Protein AF-N8QUY5-F1 (afdb_monomer)

Structure (mmCIF, N/CA/C/O backbone):
data_AF-N8QUY5-F1
#
_entry.id   AF-N8QUY5-F1
#
loop_
_atom_site.group_PDB
_atom_site.id
_atom_site.type_symbol
_atom_site.label_atom_id
_atom_site.label_alt_id
_atom_site.label_comp_id
_atom_site.label_asym_id
_atom_site.label_entity_id
_atom_site.label_seq_id
_atom_site.pdbx_PDB_ins_code
_atom_site.Cartn_x
_atom_site.Cartn_y
_atom_site.Cartn_z
_atom_site.occupancy
_atom_site.B_iso_or_equiv
_atom_site.auth_seq_id
_atom_site.auth_comp_id
_atom_site.auth_asym_id
_atom_site.auth_atom_id
_atom_site.pdbx_PDB_model_num
ATOM 1 N N . MET A 1 1 ? 2.837 -2.182 -25.895 1.00 78.19 1 MET A N 1
ATOM 2 C CA . MET A 1 1 ? 3.104 -3.100 -27.016 1.00 78.19 1 MET A CA 1
ATOM 3 C C . MET A 1 1 ? 3.133 -2.270 -28.277 1.00 78.19 1 MET A C 1
ATOM 5 O O . MET A 1 1 ? 2.189 -1.523 -28.496 1.00 78.19 1 MET A O 1
ATOM 9 N N . ILE A 1 2 ? 4.209 -2.330 -29.050 1.00 87.12 2 ILE A N 1
ATOM 10 C CA . ILE A 1 2 ? 4.261 -1.746 -30.395 1.00 87.12 2 ILE A CA 1
ATOM 11 C C . ILE A 1 2 ? 4.618 -2.907 -31.314 1.00 87.12 2 ILE A C 1
ATOM 13 O O . ILE A 1 2 ? 5.603 -3.586 -31.045 1.00 87.12 2 ILE A O 1
ATOM 17 N N . HIS A 1 3 ? 3.791 -3.179 -32.325 1.00 91.75 3 HIS A N 1
ATOM 18 C CA . HIS A 1 3 ? 3.930 -4.371 -33.178 1.00 91.75 3 HIS A CA 1
ATOM 19 C C . HIS A 1 3 ? 4.074 -5.673 -32.368 1.00 91.75 3 HIS A C 1
ATOM 21 O O . HIS A 1 3 ? 4.999 -6.448 -32.588 1.00 91.75 3 HIS A O 1
ATOM 27 N N . ASP A 1 4 ? 3.217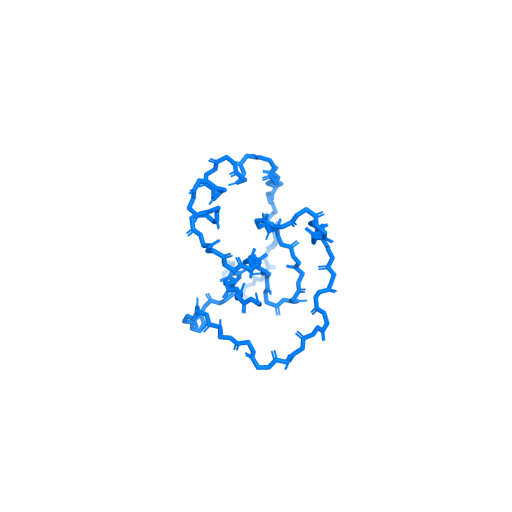 -5.860 -31.358 1.00 89.69 4 ASP A N 1
ATOM 28 C CA . ASP A 1 4 ? 3.232 -7.025 -30.457 1.00 89.69 4 ASP A CA 1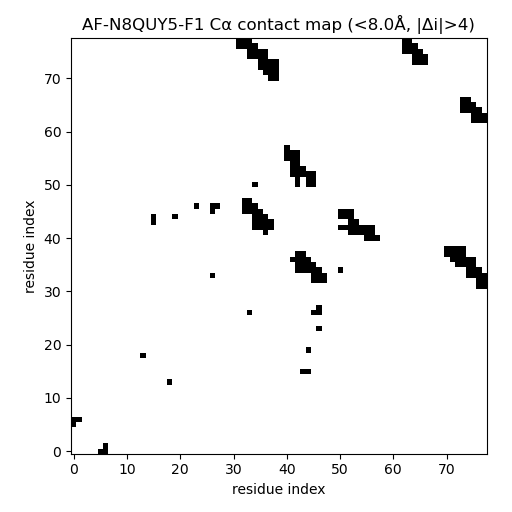
ATOM 29 C C . ASP A 1 4 ? 4.555 -7.276 -29.716 1.00 89.69 4 ASP A C 1
ATOM 31 O O . ASP A 1 4 ? 4.743 -8.314 -29.084 1.00 89.69 4 ASP A O 1
ATOM 35 N N . GLN A 1 5 ? 5.446 -6.284 -29.688 1.00 91.88 5 GLN A N 1
ATOM 36 C CA . GLN A 1 5 ? 6.652 -6.318 -28.878 1.00 91.88 5 GLN A CA 1
ATOM 37 C C . GLN A 1 5 ? 6.467 -5.518 -27.592 1.00 91.88 5 GLN A C 1
ATOM 39 O O . GLN A 1 5 ? 5.964 -4.384 -27.574 1.00 91.88 5 GLN A O 1
ATOM 44 N N . PHE A 1 6 ? 6.888 -6.136 -26.491 1.00 93.19 6 PHE A N 1
ATOM 45 C CA . PHE A 1 6 ? 7.033 -5.469 -25.210 1.00 93.19 6 PHE A CA 1
ATOM 46 C C . PHE A 1 6 ? 8.209 -4.497 -25.291 1.00 93.19 6 PHE A C 1
ATOM 48 O O . PHE A 1 6 ? 9.343 -4.905 -25.523 1.00 93.19 6 PHE A O 1
ATOM 55 N N . ILE A 1 7 ? 7.924 -3.210 -25.105 1.00 93.06 7 ILE A N 1
ATOM 56 C CA . ILE A 1 7 ? 8.918 -2.136 -25.243 1.00 93.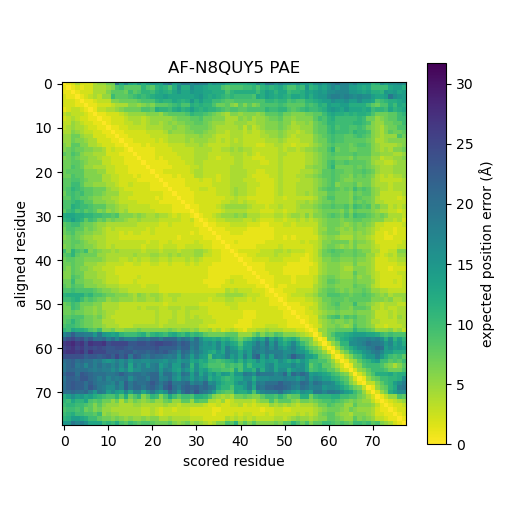06 7 ILE A CA 1
ATOM 57 C C . ILE A 1 7 ? 9.309 -1.497 -23.906 1.00 93.06 7 ILE A C 1
ATOM 59 O O . ILE A 1 7 ? 10.195 -0.649 -23.877 1.00 93.06 7 ILE A O 1
ATOM 63 N N . GLY A 1 8 ? 8.654 -1.870 -22.801 1.00 93.00 8 GLY A N 1
ATOM 64 C CA . GLY A 1 8 ? 8.973 -1.331 -21.482 1.00 93.00 8 GLY A CA 1
ATOM 65 C C . GLY A 1 8 ? 7.806 -1.309 -20.499 1.00 93.00 8 GLY A C 1
ATOM 66 O O . GLY A 1 8 ? 6.666 -1.635 -20.833 1.00 93.00 8 GLY A O 1
ATOM 67 N N . VAL A 1 9 ? 8.129 -0.899 -19.271 1.00 92.25 9 VAL A N 1
ATOM 68 C CA . VAL A 1 9 ? 7.194 -0.679 -18.159 1.00 92.25 9 VAL A CA 1
ATOM 69 C C . VAL A 1 9 ? 7.176 0.806 -17.825 1.00 92.25 9 VAL A C 1
ATOM 71 O O . VAL A 1 9 ? 8.221 1.452 -17.820 1.00 92.25 9 VAL A O 1
ATOM 74 N N . ILE A 1 10 ? 5.999 1.327 -17.491 1.00 91.62 10 ILE A N 1
ATOM 75 C CA . ILE A 1 10 ? 5.865 2.617 -16.816 1.00 91.62 10 ILE A CA 1
ATOM 76 C C . ILE A 1 10 ? 5.487 2.325 -15.368 1.00 91.62 10 ILE A C 1
ATOM 78 O O . ILE A 1 10 ? 4.551 1.569 -15.110 1.00 91.62 10 ILE A O 1
ATOM 82 N N . ALA A 1 11 ? 6.218 2.924 -14.435 1.00 91.81 11 ALA A N 1
ATOM 83 C CA . ALA A 1 11 ? 5.894 2.908 -13.018 1.00 91.81 11 ALA A CA 1
ATOM 84 C C . ALA A 1 11 ? 5.578 4.334 -12.558 1.00 91.81 11 ALA A C 1
ATOM 86 O O . ALA A 1 11 ? 6.083 5.307 -13.119 1.00 91.81 11 ALA A O 1
ATOM 87 N N . THR A 1 12 ? 4.731 4.455 -11.541 1.00 91.81 12 THR A N 1
ATOM 88 C CA . THR A 1 12 ? 4.450 5.726 -10.879 1.00 91.81 12 THR A CA 1
ATOM 89 C C . THR A 1 12 ? 4.437 5.506 -9.378 1.00 91.81 12 THR A C 1
ATOM 91 O O . THR A 1 12 ? 3.812 4.563 -8.887 1.00 91.81 12 THR A O 1
ATOM 94 N N . ASP A 1 13 ? 5.146 6.368 -8.659 1.00 90.75 13 ASP A N 1
ATOM 95 C CA . ASP A 1 13 ? 5.138 6.346 -7.208 1.00 90.75 13 ASP A CA 1
ATOM 96 C C . ASP A 1 13 ? 3.873 7.032 -6.699 1.00 90.75 13 ASP A C 1
ATOM 98 O O . ASP A 1 13 ? 3.585 8.186 -7.022 1.00 90.75 13 ASP A O 1
ATOM 102 N N . ILE A 1 14 ? 3.113 6.316 -5.873 1.00 87.75 14 ILE A N 1
ATOM 103 C CA . ILE A 1 14 ? 1.912 6.839 -5.225 1.00 87.75 14 ILE A CA 1
ATOM 104 C C . ILE A 1 14 ? 2.190 6.957 -3.735 1.00 87.75 14 ILE A C 1
ATOM 106 O O . ILE A 1 14 ? 2.467 5.972 -3.050 1.00 87.75 14 ILE A O 1
ATOM 110 N N . LEU A 1 15 ? 2.059 8.174 -3.211 1.00 90.44 15 LEU A N 1
ATOM 111 C CA . LEU A 1 15 ? 2.163 8.401 -1.780 1.00 90.44 15 LEU A CA 1
ATOM 112 C C . LEU A 1 15 ? 0.916 7.855 -1.073 1.00 90.44 15 LEU A C 1
ATOM 114 O O . LEU A 1 15 ? -0.194 8.352 -1.272 1.00 90.44 15 LEU A O 1
ATOM 118 N N . VAL A 1 16 ? 1.109 6.873 -0.193 1.00 84.06 16 VAL A N 1
ATOM 119 C CA . VAL A 1 16 ? 0.013 6.230 0.553 1.00 84.06 16 VAL A CA 1
ATOM 120 C C . VAL A 1 16 ? -0.800 7.252 1.348 1.00 84.06 16 VAL A C 1
ATOM 122 O O . VAL A 1 16 ? -2.023 7.200 1.330 1.00 84.06 16 VAL A O 1
ATOM 125 N N . SER A 1 17 ? -0.159 8.252 1.957 1.00 87.81 17 SER A N 1
ATOM 126 C CA . SER A 1 17 ? -0.875 9.282 2.722 1.00 87.81 17 SER A CA 1
ATOM 127 C C . SER A 1 17 ? -1.793 10.159 1.858 1.00 87.81 17 SER A C 1
ATOM 129 O O . SER A 1 17 ? -2.805 10.662 2.347 1.00 87.81 17 SER A O 1
ATOM 131 N N . ALA A 1 18 ? -1.488 10.338 0.567 1.00 90.69 18 ALA A N 1
ATOM 132 C CA . ALA A 1 18 ? -2.383 11.028 -0.363 1.00 90.69 18 ALA A CA 1
ATOM 133 C C . ALA A 1 18 ? -3.617 10.171 -0.672 1.00 90.69 18 ALA A C 1
ATOM 135 O O . ALA A 1 18 ? -4.738 10.679 -0.685 1.00 90.69 18 ALA A O 1
ATOM 136 N N . LEU A 1 19 ? -3.417 8.863 -0.844 1.00 88.56 19 LEU A N 1
ATOM 137 C CA . LEU A 1 19 ? -4.500 7.906 -1.033 1.00 88.56 19 LEU A CA 1
ATOM 138 C C . LEU A 1 19 ? -5.388 7.810 0.220 1.00 88.56 19 LEU A C 1
ATOM 140 O O . LEU A 1 19 ? -6.612 7.819 0.118 1.00 88.56 19 LEU A O 1
ATOM 144 N N . GLU A 1 20 ? -4.794 7.801 1.412 1.00 88.75 20 GLU A N 1
ATOM 145 C CA . GLU A 1 20 ? -5.523 7.769 2.682 1.00 88.75 20 GLU A CA 1
ATOM 146 C C . GLU A 1 20 ? -6.440 8.976 2.862 1.00 88.75 20 GLU A C 1
ATOM 148 O O . GLU A 1 20 ? -7.574 8.807 3.297 1.00 88.75 20 GLU A O 1
ATOM 153 N N . LYS A 1 21 ? -6.025 10.183 2.461 1.00 91.00 21 LYS A N 1
ATOM 154 C CA . LYS A 1 21 ? -6.9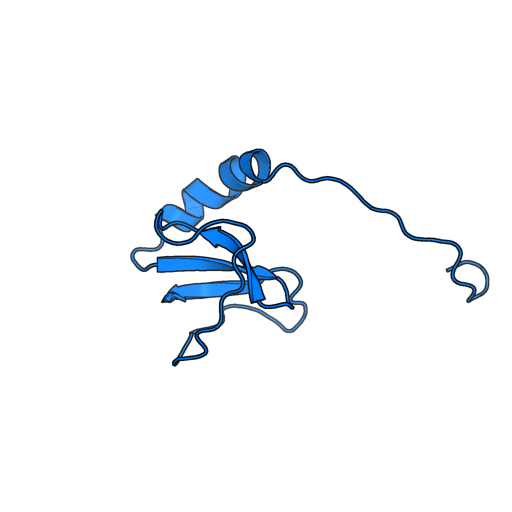11 11.362 2.507 1.00 91.00 21 LYS A CA 1
ATOM 155 C C . LYS A 1 21 ? -8.216 11.148 1.731 1.00 91.00 21 LYS A C 1
ATOM 157 O O . LYS A 1 21 ? -9.254 11.656 2.147 1.00 91.00 21 LYS A O 1
ATOM 162 N N . LEU A 1 22 ? -8.168 10.388 0.635 1.00 90.56 22 LEU A N 1
ATOM 163 C CA . LEU A 1 22 ? -9.330 10.069 -0.196 1.00 90.56 22 LEU A CA 1
ATOM 164 C C . LEU A 1 22 ? -10.134 8.885 0.362 1.00 90.56 22 LEU A C 1
ATOM 166 O O . LEU A 1 22 ? -11.362 8.934 0.405 1.00 90.56 22 LEU A O 1
ATOM 170 N N . LEU A 1 23 ? -9.451 7.820 0.790 1.00 89.56 23 LEU A N 1
ATOM 171 C CA . LEU A 1 23 ? -10.088 6.555 1.170 1.00 89.56 23 LEU A CA 1
ATOM 172 C C . LEU A 1 23 ? -10.565 6.533 2.626 1.00 89.56 23 LEU A C 1
ATOM 174 O O . LEU A 1 23 ? -11.642 6.013 2.921 1.00 89.56 23 LEU A O 1
ATOM 178 N N . MET A 1 24 ? -9.792 7.114 3.542 1.00 91.00 24 MET A N 1
ATOM 179 C CA . MET A 1 24 ? -10.003 7.014 4.986 1.00 91.00 24 MET A CA 1
ATOM 180 C C . MET A 1 24 ? -11.356 7.568 5.464 1.00 91.00 24 MET A C 1
ATOM 182 O O . MET A 1 24 ? -11.955 6.933 6.331 1.00 91.00 24 MET A O 1
ATOM 186 N N . PRO A 1 25 ? -11.916 8.667 4.908 1.00 91.50 25 PRO A N 1
ATOM 187 C CA . PRO A 1 25 ? -13.251 9.130 5.295 1.00 91.50 25 PRO A CA 1
ATOM 188 C C . PRO A 1 25 ? -14.346 8.084 5.062 1.00 91.50 25 PRO A C 1
ATOM 190 O O . PRO A 1 25 ? -15.302 8.010 5.828 1.00 91.50 25 PRO A O 1
ATOM 193 N N . LYS A 1 26 ? -14.222 7.265 4.009 1.00 90.31 26 LYS A N 1
ATOM 194 C CA . LYS A 1 26 ? -15.167 6.179 3.715 1.00 90.31 26 LYS A CA 1
ATOM 195 C C . LYS A 1 26 ? -14.810 4.905 4.471 1.00 90.31 26 LYS A C 1
ATOM 197 O O . LYS A 1 26 ? -15.702 4.274 5.027 1.00 90.31 26 LYS A O 1
ATOM 202 N N . LEU A 1 27 ? -13.525 4.568 4.548 1.00 90.44 27 LEU A N 1
ATOM 203 C CA . LEU A 1 27 ? -13.043 3.363 5.223 1.00 90.44 27 LEU A CA 1
ATOM 204 C C . LEU A 1 27 ? -13.326 3.396 6.736 1.00 90.44 27 LEU A C 1
ATOM 206 O O . LEU A 1 27 ? -13.720 2.385 7.308 1.00 90.44 27 LEU A O 1
ATOM 210 N N . LYS A 1 28 ? -13.228 4.570 7.377 1.00 90.50 28 LYS A N 1
ATOM 211 C CA . LYS A 1 28 ? -13.589 4.767 8.795 1.00 90.50 28 LYS A CA 1
ATOM 212 C C . LYS A 1 28 ? -15.086 4.647 9.088 1.00 90.50 28 LYS A C 1
ATOM 214 O O . LYS A 1 28 ? -15.447 4.433 10.238 1.00 90.50 28 LYS A O 1
ATOM 219 N N . ASN A 1 29 ? -15.956 4.772 8.083 1.00 91.62 29 ASN A N 1
ATOM 220 C CA . ASN A 1 29 ? -17.392 4.543 8.277 1.00 91.62 29 ASN A CA 1
ATOM 221 C C . ASN A 1 29 ? -17.740 3.048 8.361 1.00 91.62 29 ASN A C 1
ATOM 223 O O . ASN A 1 29 ? -18.851 2.703 8.765 1.00 91.62 29 ASN A O 1
ATOM 227 N N . ILE A 1 30 ? -16.814 2.158 7.989 1.00 90.56 30 ILE A N 1
ATOM 228 C CA . ILE A 1 30 ? -16.970 0.717 8.181 1.00 90.56 30 ILE A CA 1
ATOM 229 C C . ILE A 1 30 ? -16.683 0.415 9.652 1.00 90.56 30 ILE A C 1
ATOM 231 O O . ILE A 1 30 ? -15.594 0.693 10.145 1.00 90.56 30 ILE A O 1
ATOM 235 N N . LYS A 1 31 ? -17.683 -0.124 10.359 1.00 88.69 31 LYS A N 1
ATOM 236 C CA . LYS A 1 31 ? -17.607 -0.369 11.811 1.00 88.69 31 LYS A CA 1
ATOM 237 C C . LYS A 1 31 ? -16.669 -1.521 12.185 1.00 88.69 31 LYS A C 1
ATOM 239 O O . LYS A 1 31 ? -16.194 -1.567 13.313 1.00 88.69 31 LYS A O 1
ATOM 244 N N . GLN A 1 32 ? -16.461 -2.462 11.267 1.00 89.50 32 GLN A N 1
ATOM 245 C CA . GLN A 1 32 ? -15.529 -3.579 11.417 1.00 89.50 32 GLN A CA 1
ATOM 246 C C . GLN A 1 32 ? -14.128 -3.193 10.926 1.00 89.50 32 GLN A C 1
ATOM 248 O O . GLN A 1 32 ? -13.947 -2.143 10.297 1.00 89.50 32 GLN A O 1
ATOM 253 N N . LYS A 1 33 ? -13.137 -4.057 11.168 1.00 90.06 33 LYS A N 1
ATOM 254 C CA . LYS A 1 33 ? -11.789 -3.833 10.647 1.00 90.06 33 LYS A CA 1
ATOM 255 C C . LYS A 1 33 ? -11.829 -4.007 9.139 1.00 90.06 33 LYS A C 1
ATOM 257 O O . LYS A 1 33 ? -12.236 -5.046 8.637 1.00 90.06 33 LYS A O 1
ATOM 262 N N . ALA A 1 34 ? -11.438 -2.976 8.411 1.00 91.12 34 AL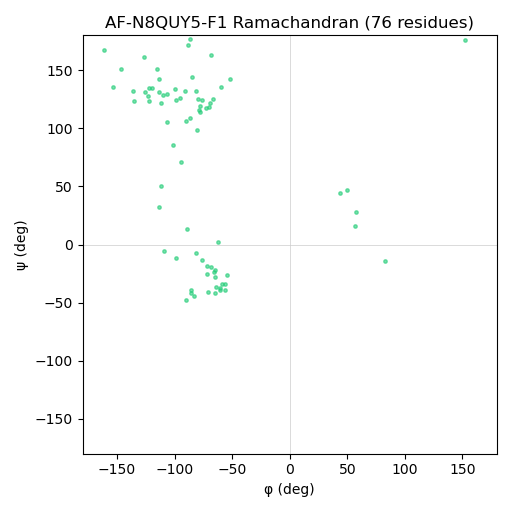A A N 1
ATOM 263 C CA . ALA A 1 34 ? -11.504 -2.943 6.965 1.00 91.12 34 ALA A CA 1
ATOM 264 C C . ALA A 1 34 ? -10.122 -2.663 6.391 1.00 91.12 34 ALA A C 1
ATOM 266 O O . ALA A 1 34 ? -9.459 -1.690 6.757 1.00 91.12 34 ALA A O 1
ATOM 267 N N . VAL A 1 35 ? -9.717 -3.518 5.463 1.00 91.25 35 VAL A N 1
ATOM 268 C CA . VAL A 1 35 ? -8.391 -3.527 4.864 1.00 91.25 35 VAL A CA 1
ATOM 269 C C . VAL A 1 35 ? -8.542 -3.457 3.357 1.00 91.25 35 VAL A C 1
ATOM 271 O O . VAL A 1 35 ? -9.302 -4.217 2.758 1.00 91.25 35 VAL A O 1
ATOM 274 N N . ILE A 1 36 ? -7.800 -2.546 2.738 1.00 91.06 36 ILE A N 1
ATOM 275 C CA . ILE A 1 36 ? -7.654 -2.498 1.287 1.00 91.06 36 ILE A CA 1
ATOM 276 C C . ILE A 1 36 ? -6.342 -3.184 0.939 1.00 91.06 36 ILE A C 1
ATOM 278 O O . ILE A 1 36 ? -5.290 -2.804 1.456 1.00 91.06 36 ILE A O 1
ATOM 282 N N . MET A 1 37 ? -6.397 -4.188 0.071 1.00 89.81 37 MET A N 1
ATOM 283 C CA . MET A 1 37 ? -5.251 -5.003 -0.326 1.00 89.81 37 MET A CA 1
ATOM 284 C C . MET A 1 37 ? -5.090 -5.055 -1.840 1.00 89.81 37 MET A C 1
ATOM 286 O O . MET A 1 37 ? -6.041 -4.790 -2.570 1.00 89.81 37 MET A O 1
ATOM 290 N N . ASN A 1 38 ? -3.901 -5.422 -2.313 1.00 88.12 38 ASN A N 1
ATOM 291 C CA . ASN A 1 38 ? -3.706 -5.811 -3.708 1.00 88.12 38 ASN A CA 1
ATOM 292 C C . ASN A 1 38 ? -3.984 -7.311 -3.934 1.00 88.12 38 ASN A C 1
ATOM 294 O O . ASN A 1 38 ? -4.232 -8.068 -2.993 1.00 88.12 38 ASN A O 1
ATOM 298 N N . ASP A 1 39 ? -3.885 -7.738 -5.191 1.00 85.69 39 ASP A N 1
ATOM 299 C CA . ASP A 1 39 ? -3.978 -9.138 -5.633 1.00 85.69 39 ASP A CA 1
ATOM 300 C C . ASP A 1 39 ? -2.999 -10.094 -4.924 1.00 85.69 39 ASP A C 1
ATOM 302 O O . ASP A 1 39 ? -3.273 -11.281 -4.763 1.00 85.69 39 ASP A O 1
ATOM 306 N N . SER A 1 40 ? -1.879 -9.563 -4.442 1.00 87.44 40 SER A N 1
ATOM 307 C CA . SER A 1 40 ? -0.833 -10.279 -3.715 1.00 87.44 40 SER A CA 1
ATOM 308 C C . SER A 1 40 ? -1.065 -10.303 -2.196 1.00 87.44 40 SER A C 1
ATOM 310 O O . SER A 1 40 ? -0.142 -10.608 -1.437 1.00 87.44 40 SER A O 1
ATOM 312 N N . SER A 1 41 ? -2.268 -9.939 -1.734 1.00 87.94 41 SER A N 1
ATOM 313 C CA . SER A 1 41 ? -2.654 -9.866 -0.314 1.00 87.94 41 SER A CA 1
ATOM 314 C C . SER A 1 41 ? -1.770 -8.937 0.530 1.00 87.94 41 SER A C 1
ATOM 316 O O . SER A 1 41 ? -1.596 -9.139 1.734 1.00 87.94 41 SER A O 1
ATOM 318 N N . ARG A 1 42 ? -1.179 -7.907 -0.084 1.00 90.62 42 ARG A N 1
ATOM 319 C CA . ARG A 1 42 ? -0.459 -6.853 0.638 1.00 90.62 42 ARG A CA 1
ATOM 320 C C . ARG A 1 42 ? -1.402 -5.720 0.983 1.00 90.62 42 ARG A C 1
ATOM 322 O O . 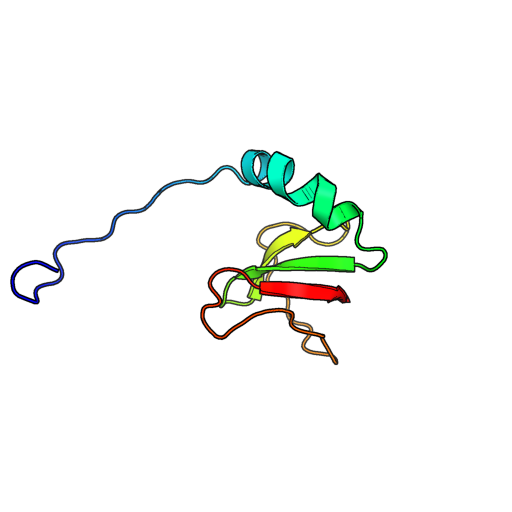ARG A 1 42 ? -2.116 -5.220 0.117 1.00 90.62 42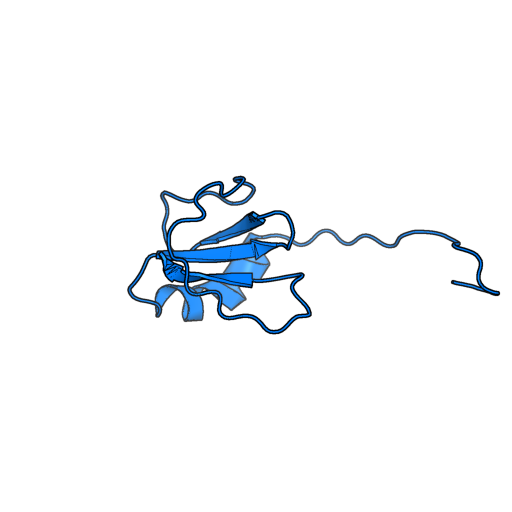 ARG A O 1
ATOM 329 N N . VAL A 1 43 ? -1.349 -5.286 2.236 1.00 91.88 43 VAL A N 1
ATOM 330 C CA . VAL A 1 43 ? -2.131 -4.154 2.730 1.00 91.88 43 VAL A CA 1
ATOM 331 C C . VAL A 1 43 ? -1.662 -2.863 2.071 1.00 91.88 43 VAL A C 1
ATOM 333 O O . VAL A 1 43 ? -0.494 -2.495 2.159 1.00 91.88 43 VAL A O 1
ATOM 336 N N . ILE A 1 44 ? -2.595 -2.150 1.458 1.00 91.88 44 ILE A N 1
ATOM 337 C CA . ILE A 1 44 ? -2.397 -0.812 0.901 1.00 91.88 44 ILE A CA 1
ATOM 338 C C . ILE A 1 44 ? -2.727 0.229 1.977 1.00 91.88 44 ILE A C 1
ATOM 340 O O . ILE A 1 44 ? -1.930 1.127 2.236 1.00 91.88 44 ILE A O 1
ATOM 344 N N . THR A 1 45 ? -3.866 0.074 2.661 1.00 93.00 45 THR A N 1
ATOM 345 C CA . THR A 1 45 ? -4.253 0.860 3.847 1.00 93.00 45 THR A CA 1
ATOM 346 C C . THR A 1 45 ? -5.351 0.132 4.642 1.00 93.00 45 THR A C 1
ATOM 348 O O . THR A 1 45 ? -5.940 -0.836 4.154 1.00 93.00 45 THR A O 1
ATOM 351 N N . SER A 1 46 ? -5.618 0.580 5.868 1.00 92.50 46 SER A N 1
ATOM 352 C CA . SER A 1 46 ? -6.560 -0.018 6.821 1.00 92.50 46 SER A CA 1
ATOM 353 C C . SER A 1 46 ? -7.225 1.069 7.672 1.00 92.50 46 SER A C 1
ATOM 355 O O . SER A 1 46 ? -6.618 2.108 7.930 1.00 92.50 46 SER A O 1
ATOM 357 N N . ASN A 1 47 ? -8.455 0.837 8.144 1.00 93.00 47 ASN A N 1
ATOM 358 C CA . ASN A 1 47 ? -9.080 1.698 9.161 1.00 93.00 47 ASN A CA 1
ATOM 359 C C . ASN A 1 47 ? -8.626 1.386 10.602 1.00 93.00 47 ASN A C 1
ATOM 361 O O . ASN A 1 47 ? -8.966 2.135 11.517 1.00 93.00 47 ASN A O 1
ATOM 365 N N . ASP A 1 48 ? -7.867 0.309 10.804 1.00 91.12 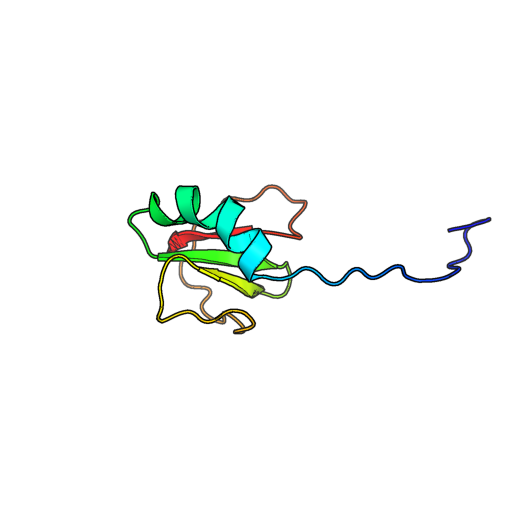48 ASP A N 1
ATOM 366 C CA . ASP A 1 48 ? -7.366 -0.150 12.099 1.00 91.12 48 ASP A CA 1
ATOM 367 C C . ASP A 1 48 ? -5.842 0.041 12.202 1.00 91.12 48 ASP A C 1
ATOM 369 O O . ASP A 1 48 ? -5.087 -0.419 11.340 1.00 91.12 48 ASP A O 1
ATOM 373 N N . ILE A 1 49 ? -5.396 0.683 13.289 1.00 88.12 49 ILE A N 1
ATOM 374 C CA . ILE A 1 49 ? -3.990 1.022 13.573 1.00 88.12 49 ILE A CA 1
ATOM 375 C C . ILE A 1 49 ? -3.076 -0.197 13.782 1.00 88.12 49 ILE A C 1
ATOM 377 O O . ILE A 1 49 ? -1.860 -0.098 13.616 1.00 88.12 49 ILE A O 1
ATOM 381 N N . SER A 1 50 ? -3.637 -1.352 14.142 1.00 90.31 50 SER A N 1
ATOM 382 C CA . SER A 1 50 ? -2.888 -2.603 14.301 1.00 90.31 50 SER A CA 1
ATOM 383 C C . SER A 1 50 ? -2.436 -3.196 12.964 1.00 90.31 50 SER A C 1
ATOM 385 O O . SER A 1 50 ? -1.498 -3.994 12.937 1.00 90.31 50 SER A O 1
ATOM 387 N N . ILE A 1 51 ? -3.044 -2.779 11.848 1.00 89.81 51 ILE A N 1
ATOM 388 C CA . ILE A 1 51 ? -2.761 -3.300 10.510 1.00 89.81 51 ILE A CA 1
ATOM 389 C C . ILE A 1 51 ? -1.969 -2.254 9.724 1.00 89.81 51 ILE A C 1
ATOM 391 O O . ILE A 1 51 ? -2.500 -1.244 9.268 1.00 89.81 51 ILE A O 1
ATOM 395 N N . ARG A 1 52 ? -0.670 -2.505 9.548 1.00 89.38 52 ARG A N 1
ATOM 396 C CA . ARG A 1 52 ? 0.243 -1.578 8.866 1.00 89.38 52 ARG A CA 1
ATOM 397 C C . ARG A 1 52 ? 0.222 -1.765 7.351 1.00 89.38 52 ARG A C 1
ATOM 399 O O . ARG A 1 52 ? 0.201 -2.899 6.866 1.00 89.38 52 ARG A O 1
ATOM 406 N N . THR A 1 53 ? 0.353 -0.669 6.609 1.00 90.62 5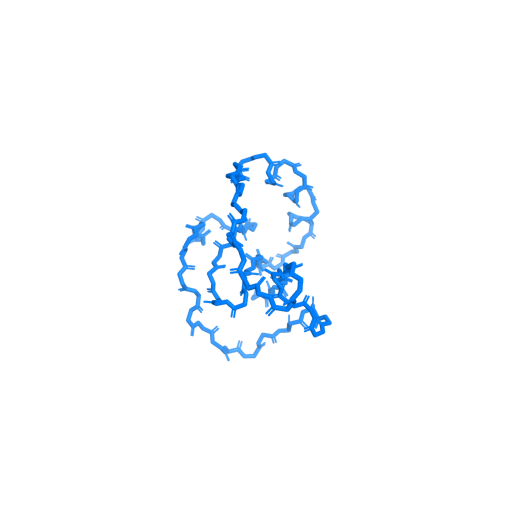3 THR A N 1
ATOM 407 C CA . THR A 1 53 ? 0.632 -0.689 5.166 1.00 90.62 53 THR A CA 1
ATOM 408 C C . THR A 1 53 ? 1.851 -1.556 4.837 1.00 90.62 53 THR A C 1
ATOM 410 O O . THR A 1 53 ? 2.829 -1.593 5.581 1.00 90.62 53 THR A O 1
ATOM 413 N N . GLY A 1 54 ? 1.786 -2.275 3.718 1.00 90.25 54 GLY A N 1
ATOM 414 C CA . GLY A 1 54 ? 2.830 -3.170 3.217 1.00 90.25 54 GLY A CA 1
ATOM 415 C C . GLY A 1 54 ? 2.831 -4.566 3.846 1.00 90.25 54 GLY A C 1
ATOM 416 O O . GLY A 1 54 ? 3.451 -5.480 3.290 1.00 90.25 54 GLY A O 1
ATOM 417 N N . THR A 1 55 ? 2.116 -4.756 4.961 1.00 92.06 55 THR A N 1
ATOM 418 C CA . THR A 1 55 ? 1.994 -6.055 5.635 1.00 92.06 55 THR A CA 1
ATOM 419 C C . THR A 1 55 ? 1.381 -7.081 4.689 1.00 92.06 55 THR A C 1
ATOM 421 O O . THR A 1 55 ? 0.410 -6.793 3.990 1.00 92.06 55 THR A O 1
ATOM 424 N N . LEU A 1 56 ? 1.950 -8.286 4.662 1.00 90.31 56 LEU A N 1
ATOM 425 C CA . LEU A 1 56 ? 1.335 -9.421 3.986 1.00 90.31 56 LEU A CA 1
ATOM 426 C C . LEU A 1 56 ? 0.237 -9.984 4.887 1.00 90.31 56 LEU A C 1
ATOM 428 O O . LEU A 1 56 ? 0.523 -10.486 5.976 1.00 90.31 56 LEU A O 1
ATOM 432 N N . PHE A 1 57 ? -1.003 -9.903 4.431 1.00 85.31 57 PHE A N 1
ATOM 433 C CA . PHE A 1 57 ? -2.156 -10.375 5.173 1.00 85.31 57 PHE A CA 1
ATOM 434 C C . PHE A 1 57 ? -2.364 -11.869 4.890 1.00 85.31 57 PHE A C 1
ATOM 436 O O . PHE A 1 57 ? -2.680 -12.264 3.770 1.00 85.31 57 PHE A O 1
ATOM 443 N N . LYS A 1 58 ? -2.084 -12.718 5.888 1.00 74.94 58 LYS A N 1
ATOM 444 C CA . LYS A 1 58 ? -2.051 -14.188 5.738 1.00 74.94 58 LYS A CA 1
ATOM 445 C C . LYS A 1 58 ? -3.324 -14.897 6.198 1.00 74.94 58 LYS A C 1
ATOM 447 O O . LYS A 1 58 ? -3.467 -16.091 5.945 1.00 74.94 58 LYS A O 1
ATOM 452 N N . GLU A 1 59 ? -4.223 -14.206 6.889 1.00 63.66 59 GLU A N 1
ATOM 453 C CA . GLU A 1 59 ? -5.463 -14.821 7.355 1.00 63.66 59 GLU A CA 1
ATOM 454 C C . GLU A 1 59 ? -6.422 -14.963 6.172 1.00 63.66 59 GLU A C 1
ATOM 456 O O . GLU A 1 59 ? -6.707 -13.988 5.490 1.00 63.66 59 GLU A O 1
ATOM 461 N N . LYS A 1 60 ? -6.885 -16.190 5.915 1.00 54.84 60 LYS A N 1
ATOM 462 C CA . LYS A 1 60 ? -7.913 -16.562 4.923 1.00 54.84 60 LYS A CA 1
ATOM 463 C C . LYS A 1 60 ? -9.172 -17.077 5.633 1.00 54.84 60 LYS A C 1
ATOM 465 O O . LYS A 1 60 ? -9.835 -18.003 5.172 1.00 54.84 60 LYS A O 1
ATOM 470 N N . THR A 1 61 ? -9.475 -16.553 6.813 1.00 49.91 61 THR A N 1
ATOM 471 C CA . THR A 1 61 ? -10.582 -17.063 7.625 1.00 49.91 61 THR A CA 1
ATOM 472 C C . THR A 1 61 ? -11.850 -16.297 7.257 1.00 49.91 61 THR A C 1
ATOM 474 O O . THR A 1 61 ? -11.962 -15.123 7.575 1.00 49.91 61 THR A O 1
ATOM 477 N N . ALA A 1 62 ? -12.768 -16.947 6.531 1.00 50.81 62 ALA A N 1
ATOM 478 C CA . ALA A 1 62 ? -14.148 -16.505 6.267 1.00 50.81 62 ALA A CA 1
ATOM 479 C C . ALA A 1 62 ? -14.341 -15.010 5.910 1.00 50.81 62 ALA A C 1
ATOM 481 O O . ALA A 1 62 ? -15.250 -14.350 6.407 1.00 50.81 62 ALA A O 1
ATOM 482 N N . GLN A 1 63 ? -13.493 -14.464 5.041 1.00 59.50 63 GLN A N 1
ATOM 483 C CA . GLN A 1 63 ? -13.556 -13.056 4.647 1.00 59.50 63 GLN A CA 1
ATOM 484 C C . GLN A 1 63 ? -14.610 -12.808 3.573 1.00 59.50 63 GLN A C 1
ATOM 486 O O . GLN A 1 63 ? -14.655 -13.491 2.548 1.00 59.50 63 GLN A O 1
ATOM 491 N N . GLN A 1 64 ? -15.428 -11.779 3.783 1.00 58.19 64 GLN A N 1
ATOM 492 C CA . GLN A 1 64 ? -16.323 -11.259 2.756 1.00 58.19 64 GLN A CA 1
ATOM 493 C C . GLN A 1 64 ? -15.523 -10.340 1.828 1.00 58.19 64 GLN A C 1
ATOM 495 O O . GLN A 1 64 ? -15.251 -9.182 2.143 1.00 58.19 64 GLN A O 1
ATOM 500 N N . PHE A 1 65 ? -15.110 -10.882 0.684 1.00 62.97 65 PHE A N 1
ATOM 501 C CA . PHE A 1 65 ? -14.453 -10.114 -0.368 1.00 62.97 65 PHE A CA 1
ATOM 502 C C . PHE A 1 65 ? -15.496 -9.313 -1.148 1.00 62.97 65 PHE A C 1
ATOM 504 O O . PHE A 1 65 ? -16.312 -9.877 -1.878 1.00 62.97 65 PHE A O 1
ATOM 511 N N . PHE A 1 66 ? -15.437 -7.987 -1.056 1.00 62.47 66 PHE A N 1
ATOM 512 C CA . PHE A 1 66 ? -16.263 -7.100 -1.875 1.00 62.47 66 PHE A CA 1
ATOM 513 C C . PHE A 1 66 ? -15.479 -6.674 -3.121 1.00 62.47 66 PHE A C 1
ATOM 515 O O . PHE A 1 66 ? -15.023 -5.537 -3.214 1.00 62.47 66 PHE A O 1
ATOM 522 N N . SER A 1 67 ? -15.252 -7.579 -4.082 1.00 58.84 67 SER A N 1
ATOM 523 C CA . SER A 1 67 ? -14.618 -7.184 -5.353 1.00 58.84 67 SER A CA 1
ATOM 524 C C . SER A 1 67 ? -14.977 -8.073 -6.552 1.00 58.84 67 SER A C 1
ATOM 526 O O . SER A 1 67 ? -14.972 -9.298 -6.477 1.00 58.84 67 SER A O 1
ATOM 528 N N . ARG A 1 68 ? -15.274 -7.419 -7.685 1.00 57.72 68 ARG A N 1
ATOM 529 C CA . ARG A 1 68 ? -15.408 -8.007 -9.036 1.00 57.72 68 ARG A CA 1
ATOM 530 C C . ARG A 1 68 ? -14.038 -8.486 -9.560 1.00 57.72 68 ARG A C 1
ATOM 532 O O . ARG A 1 68 ? -13.037 -8.012 -9.040 1.00 57.72 68 ARG A O 1
ATOM 539 N N . PRO A 1 69 ? -13.956 -9.343 -10.602 1.00 55.81 69 PRO A N 1
ATOM 540 C CA . PRO A 1 69 ? -12.727 -10.053 -11.018 1.00 55.81 69 PRO A CA 1
ATOM 541 C C . PRO A 1 69 ? -11.526 -9.202 -11.488 1.00 55.81 69 PRO A C 1
ATOM 543 O O . PRO A 1 69 ? -10.498 -9.763 -11.850 1.00 55.81 69 PRO A O 1
ATOM 546 N N . CYS A 1 70 ? -11.601 -7.870 -11.470 1.00 54.12 70 CYS A N 1
ATOM 547 C CA . CYS A 1 70 ? -10.472 -6.989 -11.777 1.00 54.12 70 CYS A CA 1
ATOM 548 C C . CYS A 1 70 ? -9.889 -6.453 -10.458 1.00 54.12 70 CYS A C 1
ATOM 550 O O . CYS A 1 70 ? -10.318 -5.413 -9.965 1.00 54.12 70 CYS A O 1
ATOM 552 N N . GLN A 1 71 ? -8.986 -7.208 -9.827 1.00 64.19 71 GLN A N 1
ATOM 553 C CA . GLN A 1 71 ? -8.670 -7.050 -8.399 1.00 64.19 71 GLN A CA 1
ATOM 554 C C . GLN A 1 71 ? -7.262 -6.506 -8.122 1.00 64.19 71 GLN A C 1
ATOM 556 O O . GLN A 1 71 ? -6.538 -7.041 -7.292 1.00 64.19 71 GLN A O 1
ATOM 561 N N . SER A 1 72 ? -6.866 -5.400 -8.758 1.00 69.94 72 SER A N 1
ATOM 562 C CA . SER A 1 72 ? -5.673 -4.664 -8.297 1.00 69.94 72 SER A CA 1
ATOM 563 C C . SER A 1 72 ? -5.881 -4.053 -6.903 1.00 69.94 72 SER A C 1
ATOM 565 O O . SER A 1 72 ? -4.913 -3.826 -6.184 1.00 69.94 72 SER A O 1
ATOM 567 N N . PHE A 1 73 ? -7.144 -3.825 -6.514 1.00 76.81 73 PHE A N 1
ATOM 568 C CA . PHE A 1 73 ? -7.554 -3.363 -5.190 1.00 76.81 73 PHE A CA 1
ATOM 569 C C . PHE A 1 73 ? -8.764 -4.173 -4.707 1.00 76.81 73 PHE A C 1
ATOM 571 O O . PHE A 1 73 ? -9.800 -4.218 -5.372 1.00 76.81 73 PHE A O 1
ATOM 578 N N . GLN A 1 74 ? -8.641 -4.798 -3.543 1.00 85.31 74 GLN A N 1
ATOM 579 C CA . GLN A 1 74 ? -9.681 -5.580 -2.882 1.00 85.31 74 GLN A CA 1
ATOM 580 C C . GLN A 1 74 ? -9.990 -4.964 -1.522 1.00 85.31 74 GLN A C 1
ATOM 582 O O . GLN A 1 74 ? -9.073 -4.659 -0.764 1.00 85.31 74 GLN A O 1
ATOM 587 N N . LEU A 1 75 ? -11.274 -4.817 -1.196 1.00 85.94 75 LEU A N 1
ATOM 588 C CA . LEU A 1 75 ? -11.718 -4.478 0.153 1.00 85.94 75 LEU A CA 1
ATOM 589 C C . LEU A 1 75 ? -12.083 -5.762 0.899 1.00 85.94 75 LEU A C 1
ATOM 591 O O . LEU A 1 75 ? -12.922 -6.538 0.431 1.00 85.94 75 LEU A O 1
ATOM 595 N N . VAL A 1 76 ? -11.476 -5.946 2.067 1.00 84.06 76 VAL A N 1
ATOM 596 C CA . VAL A 1 76 ? -11.738 -7.058 2.979 1.00 84.06 76 VAL A CA 1
ATOM 597 C C . VAL A 1 76 ? -12.163 -6.513 4.331 1.00 84.06 76 VAL A C 1
ATOM 599 O O . VAL A 1 76 ? -11.552 -5.580 4.849 1.00 84.06 76 VAL A O 1
ATOM 602 N N . VAL A 1 77 ? -13.220 -7.099 4.886 1.00 83.00 77 VAL A N 1
ATOM 603 C CA . VAL A 1 77 ? -13.752 -6.769 6.208 1.00 83.00 77 VAL A CA 1
ATOM 604 C C . VAL A 1 77 ? -13.545 -7.971 7.132 1.00 83.00 77 VAL A C 1
ATOM 606 O O . VAL A 1 77 ? -13.835 -9.099 6.725 1.00 83.00 77 VAL A O 1
ATOM 609 N N . ILE A 1 78 ? -13.003 -7.723 8.328 1.00 78.69 78 ILE A N 1
ATOM 610 C CA . ILE A 1 78 ? -12.585 -8.703 9.345 1.00 78.69 78 ILE A CA 1
ATOM 611 C C . ILE A 1 78 ? -13.343 -8.437 10.646 1.00 78.69 78 ILE A C 1
ATOM 613 O O . ILE A 1 78 ? -13.440 -7.249 11.048 1.00 78.69 78 ILE A O 1
#

Solvent-accessible surface area (backbone atoms only — not comparable to full-atom values): 4934 Å² total; per-residue (Å²): 108,61,95,88,35,86,82,82,85,88,85,80,93,76,61,60,73,64,51,40,70,70,46,43,74,60,43,59,69,46,92,54,46,34,38,34,21,35,76,83,35,29,27,64,43,50,63,39,89,90,53,54,62,68,41,74,62,81,82,83,73,88,60,60,69,68,64,66,98,79,40,75,62,34,44,38,49,96

Sequence (78 aa):
MIHDQFIGVIATDILVSALEKLLMPKLKNIKQKAVIMNDSSRVITSNDISIRTGTLFKEKTAQQFFSRPCQSFQLVVI

Mean predicted aligned error: 6.86 Å

Foldseek 3Di:
DPVPDDDDDDDDDDDLVVVCVVCVVVQLVPPFKKFKAAPQQATSDINDPVHDGRDRDDDPPPWDWPDDPPGRIIMTGD

Organism: NCBI:txid1530123

Secondary structure (DSSP, 8-state):
-BTTB----------HHHHHHHHHHHHTT-SS-EEEE-TT-BEEEESSTTS-TT-B----SS-EEE--S--SSEEEE-

pLDDT: mean 83.64, std 12.35, range [49.91, 93.19]

Radius of gyration: 15.09 Å; Cα contacts (8 Å, |Δi|>4): 100; chains: 1; bounding box: 27×28×48 Å

Nearest PDB structures (foldseek):
  6lkh-assembly1_C  TM=6.552E-01  e=9.113E-03  Staphylococcus aureus subsp. aureus NCTC 8325
  2pyp-assembly1_A  TM=4.605E-01  e=3.726E-01  Halorhodospira halophila
  2zbb-assembly2_D  TM=5.532E-01  e=8.686E-01  unclassified
  7spx-assembly1_A  TM=5.159E-01  e=9.270E-01  Halorhodospira halophila
  3pxp-assembly1_A  TM=4.512E-01  e=2.161E+00  Chloroflexus aurantiacus J-10-fl